Protein AF-A0A484SS13-F1 (afdb_monomer_lite)

InterPro domains:
  IPR005303 Molybdenum cofactor sulfurase, middle domain [PF03476] (7-95)

Structure (mmCIF, N/CA/C/O backbone):
data_AF-A0A484SS13-F1
#
_entry.id   AF-A0A484SS13-F1
#
loop_
_atom_site.group_PDB
_atom_site.id
_atom_site.type_symbol
_atom_site.label_atom_id
_atom_site.label_alt_id
_atom_site.label_comp_id
_atom_site.label_asym_id
_atom_site.label_entity_id
_atom_site.label_seq_id
_atom_site.pdbx_PDB_ins_code
_atom_site.Cartn_x
_atom_site.Cartn_y
_atom_site.Cartn_z
_atom_site.occupancy
_atom_site.B_iso_or_equiv
_atom_site.auth_seq_id
_atom_site.auth_comp_id
_atom_site.auth_asym_id
_atom_site.auth_atom_id
_atom_site.pdbx_PDB_model_num
ATOM 1 N N . MET A 1 1 ? 21.141 8.140 10.069 1.00 39.34 1 MET A N 1
ATOM 2 C CA . MET A 1 1 ? 20.966 6.868 9.334 1.00 39.34 1 MET A CA 1
ATOM 3 C C . MET A 1 1 ? 19.631 6.899 8.580 1.00 39.34 1 MET A C 1
ATOM 5 O O . MET A 1 1 ? 18.777 6.074 8.843 1.00 39.34 1 MET A O 1
ATOM 9 N N . ALA A 1 2 ? 19.435 7.890 7.698 1.00 37.50 2 ALA A N 1
ATOM 10 C CA . ALA A 1 2 ? 18.127 8.252 7.119 1.00 37.50 2 ALA A CA 1
ATOM 11 C C . ALA A 1 2 ? 18.167 8.410 5.581 1.00 37.50 2 ALA A C 1
ATOM 13 O O . ALA A 1 2 ? 17.337 9.094 5.000 1.00 37.50 2 ALA A O 1
ATOM 14 N N . ALA A 1 3 ? 19.176 7.835 4.918 1.00 38.16 3 ALA A N 1
ATOM 15 C CA . ALA A 1 3 ? 19.364 7.998 3.472 1.00 38.16 3 ALA A CA 1
ATOM 16 C C . ALA A 1 3 ? 18.643 6.921 2.641 1.00 38.16 3 ALA A C 1
ATOM 18 O O . ALA A 1 3 ? 18.327 7.166 1.483 1.00 38.16 3 ALA A O 1
ATOM 19 N N . ALA A 1 4 ? 18.357 5.749 3.224 1.00 45.88 4 ALA A N 1
ATOM 20 C CA . ALA A 1 4 ? 17.624 4.687 2.535 1.00 45.88 4 ALA A CA 1
ATOM 21 C C . ALA A 1 4 ? 16.114 4.976 2.468 1.00 45.88 4 ALA A C 1
ATOM 23 O O . ALA A 1 4 ? 15.497 4.682 1.452 1.00 45.88 4 ALA A O 1
ATOM 24 N N . ASP A 1 5 ? 15.539 5.619 3.494 1.00 50.69 5 ASP A N 1
ATOM 25 C CA . ASP A 1 5 ? 14.105 5.940 3.530 1.00 50.69 5 ASP A CA 1
ATOM 26 C C . ASP A 1 5 ? 13.661 6.868 2.393 1.00 50.69 5 ASP A C 1
ATOM 28 O O . ASP A 1 5 ? 12.599 6.665 1.819 1.00 50.69 5 ASP A O 1
ATOM 32 N N . ALA A 1 6 ? 14.496 7.835 2.002 1.00 53.78 6 ALA A N 1
ATOM 33 C CA . ALA A 1 6 ? 14.140 8.807 0.968 1.00 53.78 6 ALA A CA 1
ATOM 34 C C . ALA A 1 6 ? 14.078 8.209 -0.450 1.00 53.78 6 ALA A C 1
ATOM 36 O O . ALA A 1 6 ? 13.321 8.694 -1.285 1.00 53.78 6 ALA A O 1
ATOM 37 N N . ALA A 1 7 ? 14.859 7.163 -0.743 1.00 56.53 7 ALA A N 1
ATOM 38 C CA . ALA A 1 7 ? 14.886 6.557 -2.078 1.00 56.53 7 ALA A CA 1
ATOM 39 C C . ALA A 1 7 ? 13.623 5.734 -2.380 1.00 56.53 7 ALA A C 1
ATOM 41 O O . ALA A 1 7 ? 13.249 5.585 -3.545 1.00 56.53 7 ALA A O 1
ATOM 42 N N . TYR A 1 8 ? 12.980 5.215 -1.333 1.00 61.62 8 TYR A N 1
ATOM 43 C CA . TYR A 1 8 ? 11.754 4.424 -1.405 1.00 61.62 8 TYR A CA 1
ATOM 44 C C . TYR A 1 8 ? 10.518 5.195 -0.917 1.00 61.62 8 TYR A C 1
ATOM 46 O O . TYR A 1 8 ? 9.417 4.638 -0.887 1.00 61.62 8 TYR A O 1
ATOM 54 N N . ASP A 1 9 ? 10.688 6.470 -0.555 1.00 63.00 9 ASP A N 1
ATOM 55 C CA . ASP A 1 9 ? 9.591 7.333 -0.142 1.00 63.00 9 ASP A CA 1
ATOM 56 C C . ASP A 1 9 ? 8.578 7.445 -1.288 1.00 63.00 9 ASP A C 1
ATOM 58 O O . ASP A 1 9 ? 8.935 7.710 -2.437 1.00 63.00 9 ASP A O 1
ATOM 62 N N . ARG A 1 10 ? 7.306 7.184 -0.972 1.00 69.00 10 ARG A N 1
ATOM 63 C CA . ARG A 1 10 ? 6.176 7.219 -1.919 1.00 69.00 10 ARG A CA 1
ATOM 64 C C . ARG A 1 10 ? 6.279 6.262 -3.111 1.00 69.00 10 ARG A C 1
ATOM 66 O O . ARG A 1 10 ? 5.711 6.541 -4.160 1.00 69.00 10 ARG A O 1
ATOM 73 N N . ARG A 1 11 ? 6.955 5.117 -2.975 1.00 77.62 11 ARG A N 1
ATOM 74 C CA . ARG A 1 11 ? 6.924 4.079 -4.024 1.00 77.62 11 ARG A CA 1
ATOM 75 C C . ARG A 1 11 ? 5.720 3.152 -3.953 1.00 77.62 11 ARG A C 1
ATOM 77 O O . ARG A 1 11 ? 5.332 2.627 -4.984 1.00 77.62 11 ARG A O 1
ATOM 84 N N . TRP A 1 12 ? 5.120 2.948 -2.785 1.00 83.00 12 TRP A N 1
ATOM 85 C CA . TRP A 1 12 ? 3.947 2.081 -2.648 1.00 83.00 12 TRP A CA 1
ATOM 86 C C . TRP A 1 12 ? 2.671 2.879 -2.465 1.00 83.00 12 TRP A C 1
ATOM 88 O O . TRP A 1 12 ? 2.650 3.912 -1.793 1.00 83.00 12 TRP A O 1
ATOM 98 N N . LEU A 1 13 ? 1.595 2.348 -3.030 1.00 86.25 13 LEU A N 1
ATOM 99 C CA . LEU A 1 13 ? 0.249 2.873 -2.919 1.00 86.25 13 LEU A CA 1
ATOM 100 C C . LEU A 1 13 ? -0.702 1.745 -2.562 1.00 86.25 13 LEU A C 1
ATOM 102 O O . LEU A 1 13 ? -0.509 0.601 -2.960 1.00 86.25 13 LEU A O 1
ATOM 106 N N . VAL A 1 14 ? -1.776 2.081 -1.862 1.00 88.56 14 VAL A N 1
ATOM 107 C CA . VAL A 1 14 ? -2.884 1.150 -1.666 1.00 88.56 14 VAL A CA 1
ATOM 108 C C . VAL A 1 14 ? -3.982 1.535 -2.642 1.00 88.56 14 VAL A C 1
ATOM 110 O O . VAL A 1 14 ? -4.377 2.698 -2.689 1.00 88.56 14 VAL A O 1
ATOM 113 N N . VAL A 1 15 ? -4.466 0.573 -3.414 1.00 90.50 15 VAL A N 1
ATOM 114 C CA . VAL A 1 15 ? -5.607 0.741 -4.315 1.00 90.50 15 VAL A CA 1
ATOM 115 C C . VAL A 1 15 ? -6.765 -0.127 -3.858 1.00 90.50 15 VAL A C 1
ATOM 117 O O . VAL A 1 15 ? -6.567 -1.168 -3.234 1.00 90.50 15 VAL A O 1
ATOM 120 N N . ASP A 1 16 ? -7.986 0.291 -4.143 1.00 90.00 16 ASP A N 1
ATOM 121 C CA . ASP A 1 16 ? -9.164 -0.541 -3.937 1.00 90.00 16 ASP A CA 1
ATOM 122 C C . ASP A 1 16 ? -9.267 -1.654 -5.002 1.00 90.00 16 ASP A C 1
ATOM 124 O O . ASP A 1 16 ? -8.424 -1.798 -5.893 1.00 90.00 16 ASP A O 1
ATOM 128 N N . ALA A 1 17 ? -10.329 -2.458 -4.929 1.00 85.56 17 ALA A N 1
ATOM 129 C CA . ALA A 1 17 ? -10.605 -3.499 -5.920 1.00 85.56 17 ALA A CA 1
ATOM 130 C C . ALA A 1 17 ? -10.798 -2.977 -7.360 1.00 85.56 17 ALA A C 1
ATOM 132 O O . ALA A 1 17 ? -10.701 -3.765 -8.299 1.00 85.56 17 ALA A O 1
ATOM 133 N N . SER A 1 18 ? -11.074 -1.682 -7.543 1.00 85.75 18 SER A N 1
ATOM 134 C CA . SER A 1 18 ? -11.210 -1.040 -8.856 1.00 85.75 18 SER A CA 1
ATOM 135 C C . SER A 1 18 ? -9.881 -0.522 -9.419 1.00 85.75 18 SER A C 1
ATOM 137 O O . SER A 1 18 ? -9.845 -0.079 -10.565 1.00 85.75 18 SER A O 1
ATOM 139 N N . GLY A 1 19 ? -8.791 -0.592 -8.646 1.00 86.25 19 GLY A N 1
ATOM 140 C CA . GLY A 1 19 ? -7.500 -0.015 -9.021 1.00 86.25 19 GLY A CA 1
ATOM 141 C C . GLY A 1 19 ? -7.406 1.488 -8.746 1.00 86.25 19 GLY A C 1
ATOM 142 O O . GLY A 1 19 ? -6.497 2.143 -9.253 1.00 86.25 19 GLY A O 1
ATOM 143 N N . THR A 1 20 ? -8.318 2.043 -7.945 1.00 88.88 20 THR A N 1
ATOM 144 C CA . THR A 1 20 ? -8.301 3.458 -7.557 1.00 88.88 20 THR A CA 1
ATOM 145 C C . THR A 1 20 ? -7.547 3.634 -6.248 1.00 88.88 20 THR A C 1
ATOM 147 O O . THR A 1 20 ? -7.747 2.877 -5.299 1.00 88.88 20 THR A O 1
ATOM 150 N N . TRP A 1 21 ? -6.672 4.634 -6.182 1.00 88.69 21 TRP A N 1
ATOM 151 C CA . TRP A 1 21 ? -5.893 4.941 -4.989 1.00 88.69 21 TRP A CA 1
ATOM 152 C C . TRP A 1 21 ? -6.781 5.259 -3.780 1.00 88.69 21 TRP A C 1
ATOM 154 O O . TRP A 1 21 ? -7.656 6.125 -3.834 1.00 88.69 21 TRP A O 1
ATOM 164 N N . LEU A 1 22 ? -6.519 4.570 -2.668 1.00 86.50 22 LEU A N 1
ATOM 165 C CA . LEU A 1 22 ? -7.186 4.809 -1.397 1.00 86.50 22 LEU A CA 1
ATOM 166 C C . LEU A 1 22 ? -6.531 5.975 -0.659 1.00 86.50 22 LEU A C 1
ATOM 168 O O . LEU A 1 22 ? -5.352 5.942 -0.306 1.00 86.50 22 LEU A O 1
ATOM 172 N N . THR A 1 23 ? -7.341 6.987 -0.368 1.00 80.38 23 THR A N 1
ATOM 173 C CA . THR A 1 23 ? -6.945 8.140 0.439 1.00 80.38 23 THR A CA 1
ATOM 174 C C . THR A 1 23 ? -7.033 7.830 1.934 1.00 80.38 23 THR A C 1
ATOM 176 O O . THR A 1 23 ? -7.761 6.931 2.370 1.00 80.38 23 THR A O 1
ATOM 179 N N . ALA A 1 24 ? -6.335 8.619 2.756 1.00 75.00 24 ALA A N 1
ATOM 180 C CA . ALA A 1 24 ? -6.413 8.507 4.215 1.00 75.00 24 ALA A CA 1
ATOM 181 C C . ALA A 1 24 ? -7.847 8.714 4.747 1.00 75.00 24 ALA A C 1
ATOM 183 O O . ALA A 1 24 ? -8.216 8.149 5.773 1.00 75.00 24 ALA A O 1
ATOM 184 N N . GLN A 1 25 ? -8.669 9.488 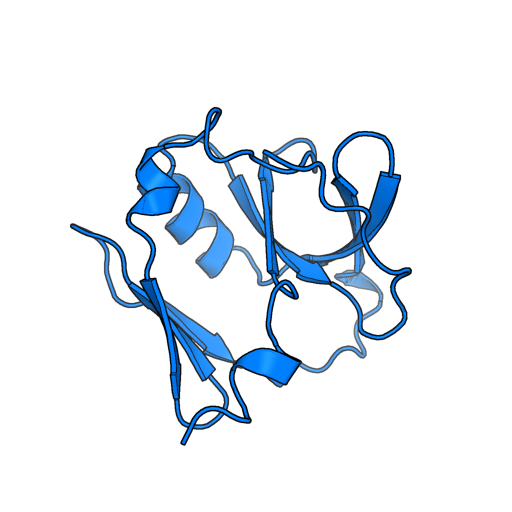4.036 1.00 79.69 25 GLN A N 1
ATOM 185 C CA . GLN A 1 25 ? -10.079 9.722 4.336 1.00 79.69 25 GLN A CA 1
ATOM 186 C C . GLN A 1 25 ? -10.937 8.480 4.058 1.00 79.69 25 GLN A C 1
ATOM 188 O O . GLN A 1 25 ? -11.848 8.184 4.827 1.00 79.69 25 GLN A O 1
ATOM 193 N N . ALA A 1 26 ? -10.644 7.750 2.976 1.00 78.94 26 ALA A N 1
ATOM 194 C CA . ALA A 1 26 ? -11.358 6.526 2.613 1.00 78.94 26 ALA A CA 1
ATOM 195 C C . ALA A 1 26 ? -11.004 5.347 3.534 1.00 78.94 26 ALA A C 1
ATOM 197 O O . ALA A 1 26 ? -11.838 4.477 3.776 1.00 78.94 26 ALA A O 1
ATOM 198 N N . ALA A 1 27 ? -9.776 5.315 4.056 1.00 79.94 27 ALA A N 1
ATOM 199 C CA . ALA A 1 27 ? -9.310 4.259 4.945 1.00 79.94 27 ALA A CA 1
ATOM 200 C C . ALA A 1 27 ? -8.459 4.830 6.096 1.00 79.94 27 ALA A C 1
ATOM 202 O O . ALA A 1 27 ? -7.240 4.639 6.124 1.00 79.94 27 ALA A O 1
ATOM 203 N N . PRO A 1 28 ? -9.078 5.486 7.097 1.00 82.00 28 PRO A N 1
ATOM 204 C CA . PRO A 1 28 ? -8.353 6.082 8.221 1.00 82.00 28 PRO A CA 1
ATOM 205 C C . PRO A 1 28 ? -7.591 5.042 9.047 1.00 82.00 28 PRO A C 1
ATOM 207 O O . PRO A 1 28 ? -6.572 5.367 9.650 1.00 82.00 28 PRO A O 1
ATOM 210 N N . ALA A 1 29 ? -8.015 3.775 9.028 1.00 83.25 29 ALA A N 1
ATOM 211 C CA . ALA A 1 29 ? -7.290 2.675 9.659 1.00 83.25 29 ALA A CA 1
ATOM 212 C C . ALA A 1 29 ? -5.876 2.467 9.078 1.00 83.25 29 ALA A C 1
ATOM 214 O O . ALA A 1 29 ? -4.974 2.048 9.804 1.00 83.25 29 ALA A O 1
ATOM 215 N N . LEU A 1 30 ? -5.645 2.832 7.808 1.00 81.25 30 LEU A N 1
ATOM 216 C CA . LEU A 1 30 ? -4.317 2.768 7.191 1.00 81.25 30 LEU A CA 1
ATOM 217 C C . LEU A 1 30 ? -3.327 3.754 7.816 1.00 81.25 30 LEU A C 1
ATOM 219 O O . LEU A 1 30 ? -2.127 3.512 7.755 1.00 81.25 30 LEU A O 1
ATOM 223 N N . SER A 1 31 ? -3.794 4.819 8.477 1.00 79.38 31 SER A N 1
ATOM 224 C CA . SER A 1 31 ? -2.906 5.749 9.194 1.00 79.38 31 SER A CA 1
ATOM 225 C C . SER A 1 31 ? -2.142 5.087 10.348 1.00 79.38 31 SER A C 1
ATOM 227 O O . SER A 1 31 ? -1.091 5.578 10.752 1.00 79.38 31 SER A O 1
ATOM 229 N N . GLY A 1 32 ? -2.633 3.950 10.858 1.00 83.38 32 GLY A N 1
ATOM 230 C CA . GLY A 1 32 ? -1.933 3.141 11.855 1.00 83.38 32 GLY A CA 1
ATOM 231 C C . GLY A 1 32 ? -0.834 2.247 11.272 1.00 83.38 32 GLY A C 1
ATOM 232 O O . GLY A 1 32 ? -0.084 1.633 12.033 1.00 83.38 32 GLY A O 1
ATOM 233 N N . VAL A 1 33 ? -0.727 2.145 9.944 1.00 85.62 33 VAL A N 1
ATOM 234 C CA . VAL A 1 33 ? 0.298 1.334 9.284 1.00 85.62 33 VAL A CA 1
ATOM 235 C C . VAL A 1 33 ? 1.642 2.041 9.395 1.00 85.62 33 VAL A C 1
ATOM 237 O O . VAL A 1 33 ? 1.841 3.136 8.883 1.00 85.62 33 VAL A O 1
ATOM 240 N N . THR A 1 34 ? 2.589 1.386 10.055 1.00 85.06 34 THR A N 1
ATOM 241 C CA . THR A 1 34 ? 3.969 1.844 10.181 1.00 85.06 34 THR A CA 1
ATOM 242 C C . THR A 1 34 ? 4.856 1.027 9.239 1.00 85.06 34 THR A C 1
ATOM 244 O O . THR A 1 34 ? 5.134 -0.142 9.537 1.00 85.06 34 THR A O 1
ATOM 247 N N . PRO A 1 35 ? 5.297 1.601 8.107 1.00 85.38 35 PRO A N 1
ATOM 248 C CA . PRO A 1 35 ? 6.327 1.001 7.271 1.00 85.38 35 PRO A CA 1
ATOM 249 C C . PRO A 1 35 ? 7.707 1.134 7.926 1.00 85.38 35 PRO A C 1
ATOM 251 O O . PRO A 1 35 ? 7.997 2.072 8.667 1.00 85.38 35 PRO A O 1
ATOM 254 N N . SER A 1 36 ? 8.578 0.163 7.687 1.00 85.44 36 SER A N 1
ATOM 255 C CA . SER A 1 36 ? 9.965 0.164 8.152 1.00 85.44 36 SER A CA 1
ATOM 256 C C . SER A 1 36 ? 10.821 -0.678 7.221 1.00 85.44 36 SER A C 1
ATOM 258 O O . SER A 1 36 ? 10.519 -1.842 6.996 1.00 85.44 36 SER A O 1
ATOM 260 N N . MET A 1 37 ? 11.930 -0.145 6.724 1.00 82.44 37 MET A N 1
ATOM 261 C CA . MET A 1 37 ? 12.843 -0.923 5.885 1.00 82.44 37 MET A CA 1
ATOM 262 C C . MET A 1 37 ? 13.892 -1.652 6.726 1.00 82.44 37 MET A C 1
ATOM 264 O O . MET A 1 37 ? 14.582 -1.050 7.551 1.00 82.44 37 MET A O 1
ATOM 268 N N . LYS A 1 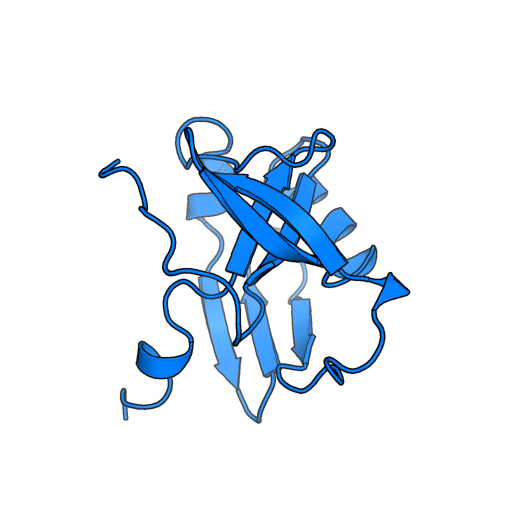38 ? 14.027 -2.967 6.526 1.00 81.31 38 LYS A N 1
ATOM 269 C CA . LYS A 1 38 ? 15.053 -3.793 7.178 1.00 81.31 38 LYS A CA 1
ATOM 270 C C .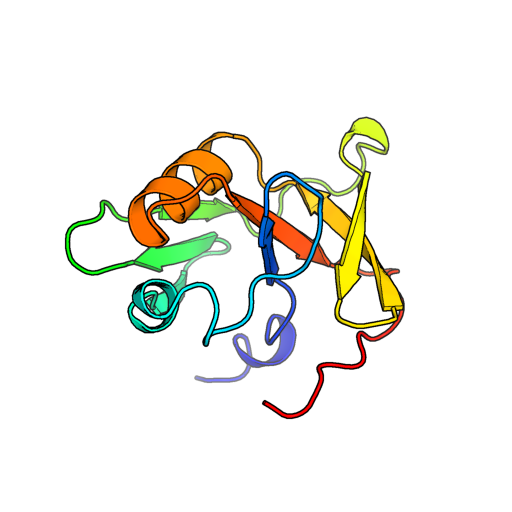 LYS A 1 38 ? 15.600 -4.839 6.221 1.00 81.31 38 LYS A C 1
ATOM 272 O O . LYS A 1 38 ? 14.839 -5.641 5.703 1.00 81.31 38 LYS A O 1
ATOM 277 N N . LEU A 1 39 ? 16.926 -4.886 6.069 1.00 79.50 39 LEU A N 1
ATOM 278 C CA . LEU A 1 39 ? 17.638 -5.967 5.365 1.00 79.50 39 LEU A CA 1
ATOM 279 C C . LEU A 1 39 ? 17.125 -6.237 3.931 1.00 79.50 39 LEU A C 1
ATOM 281 O O . LEU A 1 39 ? 17.114 -7.384 3.503 1.00 79.50 39 LEU A O 1
ATOM 285 N N . GLY A 1 40 ? 16.674 -5.208 3.204 1.00 78.50 40 GLY A N 1
ATOM 286 C CA . GLY A 1 40 ? 16.103 -5.385 1.859 1.00 78.50 40 GLY A CA 1
ATOM 287 C C . GLY A 1 40 ? 14.616 -5.765 1.837 1.00 78.50 40 GLY A C 1
ATOM 288 O O . GLY A 1 40 ? 14.097 -6.118 0.785 1.00 78.50 40 GLY A O 1
ATOM 289 N N . TYR A 1 41 ? 13.925 -5.676 2.974 1.00 84.12 41 TYR A N 1
ATOM 290 C CA . TYR A 1 41 ? 12.487 -5.904 3.092 1.00 84.12 41 TYR A CA 1
ATOM 291 C C . TYR A 1 41 ? 11.776 -4.646 3.590 1.00 84.12 41 TYR A C 1
ATOM 293 O O . TYR A 1 41 ? 12.247 -3.973 4.515 1.00 84.12 41 TYR A O 1
ATOM 301 N N . LEU A 1 42 ? 10.612 -4.363 3.015 1.00 85.56 42 LEU A N 1
ATOM 302 C CA . LEU A 1 42 ? 9.616 -3.454 3.553 1.00 85.56 42 LEU A CA 1
ATOM 303 C C . LEU A 1 42 ? 8.798 -4.199 4.612 1.00 85.56 42 LEU A C 1
ATOM 305 O O . LEU A 1 42 ? 7.972 -5.060 4.321 1.00 85.56 42 LEU A O 1
ATOM 309 N N . VAL A 1 43 ? 9.051 -3.858 5.866 1.00 88.75 43 VAL A N 1
ATOM 310 C CA . VAL A 1 43 ? 8.351 -4.393 7.027 1.00 88.75 43 VAL A CA 1
ATOM 311 C C . VAL A 1 43 ? 7.185 -3.477 7.365 1.00 88.75 43 VAL A C 1
ATOM 313 O O . VAL A 1 43 ? 7.388 -2.344 7.795 1.00 88.75 43 VAL A O 1
ATOM 316 N N . LEU A 1 44 ? 5.966 -3.977 7.229 1.00 88.31 44 LEU A N 1
ATOM 317 C CA . LEU A 1 44 ? 4.737 -3.270 7.569 1.00 88.31 44 LEU A CA 1
ATOM 318 C C . LEU A 1 44 ? 4.170 -3.805 8.882 1.00 88.31 44 LEU A C 1
ATOM 320 O O . LEU A 1 44 ? 4.131 -5.013 9.142 1.00 88.31 44 LEU A O 1
ATOM 324 N N . ARG A 1 45 ? 3.737 -2.885 9.741 1.00 89.62 45 ARG A N 1
ATOM 325 C CA . ARG A 1 45 ? 3.088 -3.197 11.018 1.00 89.62 45 ARG A CA 1
ATOM 326 C C . ARG A 1 45 ? 1.845 -2.346 11.173 1.00 89.62 45 ARG A C 1
ATOM 328 O O . ARG A 1 45 ? 1.884 -1.165 10.863 1.00 89.62 45 ARG A O 1
ATOM 335 N N . ALA A 1 46 ? 0.778 -2.929 11.700 1.00 87.88 46 ALA A N 1
ATOM 336 C CA . ALA A 1 46 ? -0.426 -2.201 12.071 1.00 87.88 46 ALA A CA 1
ATOM 337 C C . ALA A 1 46 ? -0.949 -2.707 13.425 1.00 87.88 46 ALA A C 1
ATOM 339 O O . ALA A 1 46 ? -0.691 -3.863 13.787 1.00 87.88 46 ALA A O 1
ATOM 340 N N . PRO A 1 47 ? -1.670 -1.871 14.190 1.00 83.25 47 PRO A N 1
ATOM 341 C CA . PRO A 1 47 ? -2.304 -2.288 15.434 1.00 83.25 47 PRO A CA 1
ATOM 342 C C . PRO A 1 47 ? -3.251 -3.470 15.195 1.00 83.25 47 PRO A C 1
ATOM 344 O O . PRO A 1 47 ? -4.138 -3.397 14.353 1.00 83.25 47 PRO A O 1
ATOM 347 N N . GLY A 1 48 ? -3.062 -4.568 15.930 1.00 83.12 48 GLY A N 1
ATOM 348 C CA . GLY A 1 48 ? -3.904 -5.764 15.804 1.00 83.12 48 GLY A CA 1
ATOM 349 C C . GLY A 1 48 ? -3.599 -6.661 14.598 1.00 83.12 48 GLY A C 1
ATOM 350 O O . GLY A 1 48 ? -4.278 -7.670 14.429 1.00 83.12 48 GLY A O 1
ATOM 351 N N . MET A 1 49 ? -2.573 -6.350 13.798 1.00 87.44 49 MET A N 1
ATOM 352 C CA . MET A 1 49 ? -2.158 -7.168 12.655 1.00 87.44 49 MET A CA 1
ATOM 353 C C . MET A 1 49 ? -0.783 -7.800 12.852 1.00 87.44 49 MET A C 1
ATOM 355 O O . MET A 1 49 ? 0.086 -7.279 13.556 1.00 87.44 49 MET A O 1
ATOM 359 N N . LEU A 1 50 ? -0.576 -8.933 12.179 1.00 87.00 50 LEU A N 1
ATOM 360 C CA . LEU A 1 50 ? 0.735 -9.567 12.087 1.00 87.00 50 LEU A CA 1
ATOM 361 C C . LEU A 1 50 ? 1.698 -8.690 11.283 1.00 87.00 50 LEU A C 1
ATOM 363 O O . LEU A 1 50 ? 1.295 -7.919 10.417 1.00 87.00 50 LEU A O 1
ATOM 367 N N . ARG A 1 51 ? 2.991 -8.822 11.575 1.00 88.88 51 ARG A N 1
ATOM 368 C CA . ARG A 1 51 ? 4.055 -8.197 10.787 1.00 88.88 51 ARG A CA 1
ATOM 369 C C . ARG A 1 51 ? 4.009 -8.748 9.359 1.00 88.88 51 ARG A C 1
ATOM 371 O O . ARG A 1 51 ? 4.058 -9.964 9.194 1.00 88.88 51 ARG A O 1
ATOM 378 N N . LEU A 1 52 ? 3.963 -7.863 8.368 1.00 88.38 52 LEU A N 1
ATOM 379 C CA . LEU A 1 52 ? 4.089 -8.215 6.957 1.00 88.38 52 LEU A CA 1
ATOM 380 C C . LEU A 1 52 ? 5.487 -7.825 6.474 1.00 88.38 52 LEU A C 1
ATOM 382 O O . LEU A 1 52 ? 5.931 -6.706 6.712 1.00 88.38 52 LEU A O 1
ATOM 386 N N . ASP A 1 53 ? 6.180 -8.753 5.827 1.00 87.75 53 ASP A N 1
ATOM 387 C CA . ASP A 1 53 ? 7.517 -8.548 5.278 1.00 87.75 53 ASP A CA 1
ATOM 388 C C . ASP A 1 53 ? 7.442 -8.687 3.757 1.00 87.75 53 ASP A C 1
ATOM 390 O O . ASP A 1 53 ? 7.162 -9.770 3.250 1.00 87.75 53 ASP A O 1
ATOM 394 N N . ILE A 1 54 ? 7.675 -7.589 3.041 1.00 83.00 54 ILE A N 1
ATOM 395 C CA . ILE A 1 54 ? 7.641 -7.540 1.578 1.00 83.00 54 ILE A CA 1
ATOM 396 C C . ILE A 1 54 ? 9.078 -7.386 1.069 1.00 83.00 54 ILE A C 1
ATOM 398 O O . ILE A 1 54 ? 9.745 -6.425 1.453 1.00 83.00 54 ILE A O 1
ATOM 402 N N . PRO A 1 55 ? 9.604 -8.311 0.254 1.00 79.50 55 PRO A N 1
ATOM 403 C CA . PRO A 1 55 ? 10.924 -8.146 -0.343 1.00 79.50 55 PRO A CA 1
ATOM 404 C C . PRO A 1 55 ? 10.936 -6.932 -1.281 1.00 79.50 55 PRO A C 1
ATOM 406 O O . PRO A 1 55 ? 10.067 -6.794 -2.130 1.00 79.50 55 PRO A O 1
ATOM 409 N N . LEU A 1 56 ? 11.928 -6.046 -1.150 1.00 70.94 56 LEU A N 1
ATOM 410 C CA . LEU A 1 56 ? 12.066 -4.881 -2.042 1.00 70.94 56 LEU A CA 1
ATOM 411 C C . LEU A 1 56 ? 12.472 -5.282 -3.470 1.00 70.94 56 LEU A C 1
ATOM 413 O O . LEU A 1 56 ? 12.185 -4.555 -4.422 1.00 70.94 56 LEU A O 1
ATOM 417 N N . ASP A 1 57 ? 13.139 -6.432 -3.566 1.00 61.41 57 ASP A N 1
ATOM 418 C CA . ASP A 1 57 ? 13.835 -6.985 -4.730 1.00 61.41 57 ASP A CA 1
ATOM 419 C C . ASP A 1 57 ? 12.992 -8.065 -5.438 1.00 61.41 57 ASP A C 1
ATOM 421 O O . ASP A 1 57 ? 13.506 -9.072 -5.928 1.00 61.41 57 ASP A O 1
ATOM 425 N N . VAL A 1 58 ? 11.660 -7.916 -5.425 1.00 56.09 58 VAL A N 1
ATOM 426 C CA . VAL A 1 58 ? 10.806 -8.742 -6.285 1.00 56.09 58 VAL A CA 1
ATOM 427 C C . VAL A 1 58 ? 11.088 -8.318 -7.720 1.00 56.09 58 VAL A C 1
ATOM 429 O O . VAL A 1 58 ? 10.775 -7.201 -8.120 1.00 56.09 58 VAL A O 1
ATOM 432 N N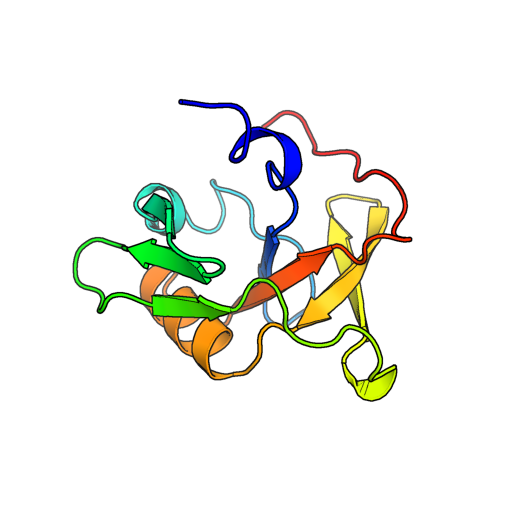 . ILE A 1 59 ? 11.748 -9.228 -8.432 1.00 50.25 59 ILE A N 1
ATOM 433 C CA . ILE A 1 59 ? 12.209 -9.136 -9.815 1.00 50.25 59 ILE A CA 1
ATOM 434 C C . ILE A 1 59 ? 11.100 -8.546 -10.697 1.00 50.25 59 ILE A C 1
ATOM 436 O O . ILE A 1 59 ? 10.061 -9.163 -10.916 1.00 50.25 59 ILE A O 1
ATOM 440 N N . GLU A 1 60 ? 11.359 -7.336 -11.191 1.00 52.31 60 GLU A N 1
ATOM 441 C CA . GLU A 1 60 ? 10.475 -6.472 -11.988 1.00 52.31 60 GLU A CA 1
ATOM 442 C C . GLU A 1 60 ? 10.368 -6.922 -13.465 1.00 52.31 60 GLU A C 1
ATOM 444 O O . GLU A 1 60 ? 10.054 -6.121 -14.339 1.00 52.31 60 GLU A O 1
ATOM 449 N N . ASP A 1 61 ? 10.643 -8.200 -13.753 1.00 46.34 61 ASP A N 1
ATOM 450 C CA . ASP A 1 61 ? 10.795 -8.734 -15.119 1.00 46.34 61 ASP A CA 1
ATOM 451 C C . ASP A 1 61 ? 9.553 -9.493 -15.625 1.00 46.34 61 ASP A C 1
ATOM 453 O O . ASP A 1 61 ? 9.516 -9.942 -16.769 1.00 46.34 61 ASP A O 1
ATOM 457 N N . ASP A 1 62 ? 8.512 -9.639 -14.797 1.00 53.50 62 ASP A N 1
ATOM 458 C CA . ASP A 1 62 ? 7.256 -10.253 -15.232 1.00 53.50 62 ASP A CA 1
ATOM 459 C C . ASP A 1 62 ? 6.243 -9.167 -15.625 1.00 53.50 62 ASP A C 1
ATOM 461 O O . ASP A 1 62 ? 5.506 -8.623 -14.799 1.00 53.50 62 ASP A O 1
ATOM 465 N N . ASP A 1 63 ? 6.183 -8.853 -16.921 1.00 55.56 63 ASP A N 1
ATOM 466 C CA . ASP A 1 63 ? 5.170 -7.955 -17.498 1.00 55.56 63 ASP A CA 1
ATOM 467 C C . ASP A 1 63 ? 3.726 -8.407 -17.162 1.00 55.56 63 ASP A C 1
ATOM 469 O O . ASP A 1 63 ? 2.797 -7.603 -17.227 1.00 55.56 63 ASP A O 1
ATOM 473 N N . SER A 1 64 ? 3.515 -9.661 -16.726 1.00 58.97 64 SER A N 1
ATOM 474 C CA . SER A 1 64 ? 2.199 -10.173 -16.308 1.00 58.97 64 SER A CA 1
ATOM 475 C C . SER A 1 64 ? 1.648 -9.534 -15.031 1.00 58.97 64 SER A C 1
ATOM 477 O O . SER A 1 64 ? 0.440 -9.615 -14.793 1.00 58.97 64 SER A O 1
ATOM 479 N N . VAL A 1 65 ? 2.494 -8.934 -14.183 1.00 65.50 65 VAL A N 1
ATOM 480 C CA . VAL A 1 65 ? 2.060 -8.313 -12.914 1.00 65.50 65 VAL A CA 1
ATOM 481 C C . VAL A 1 65 ? 1.969 -6.789 -12.978 1.00 65.50 65 VAL A C 1
ATOM 483 O O . VAL A 1 65 ? 1.571 -6.161 -11.990 1.00 65.50 65 VAL A O 1
ATOM 486 N N . ARG A 1 66 ? 2.267 -6.188 -14.141 1.00 75.62 66 ARG A N 1
ATOM 487 C CA . ARG A 1 66 ? 2.014 -4.766 -14.388 1.00 75.62 66 ARG A CA 1
ATOM 488 C C . ARG A 1 66 ? 0.516 -4.490 -14.412 1.00 75.62 66 ARG A C 1
ATOM 490 O O . ARG A 1 66 ? -0.269 -5.167 -15.076 1.00 75.62 66 ARG A O 1
ATOM 497 N N . ARG A 1 67 ? 0.119 -3.454 -13.689 1.00 81.69 67 ARG A N 1
ATOM 498 C CA . ARG A 1 67 ? -1.235 -2.917 -13.658 1.00 81.69 67 ARG A CA 1
ATOM 499 C C . ARG A 1 67 ? -1.199 -1.404 -13.737 1.00 81.69 67 ARG A C 1
ATOM 501 O O . ARG A 1 67 ? -0.200 -0.772 -13.424 1.00 81.69 67 ARG A O 1
ATOM 508 N N . VAL A 1 68 ? -2.338 -0.838 -14.101 1.00 86.62 68 VAL A N 1
ATOM 509 C CA . VAL A 1 68 ? -2.559 0.602 -14.057 1.00 86.62 68 VAL A CA 1
ATOM 510 C C . VAL A 1 68 ? -3.347 0.917 -12.794 1.00 86.62 68 VAL A C 1
ATOM 512 O O . VAL A 1 68 ? -4.422 0.354 -12.576 1.00 86.62 68 VAL A O 1
ATOM 515 N N . ALA A 1 69 ? -2.804 1.797 -11.960 1.00 87.75 69 ALA A N 1
ATOM 516 C CA . ALA A 1 69 ? -3.521 2.387 -10.841 1.00 87.75 69 ALA A CA 1
ATOM 517 C C . ALA A 1 69 ? -3.955 3.807 -11.196 1.00 87.75 69 ALA A C 1
ATOM 519 O O . ALA A 1 69 ? -3.197 4.567 -11.795 1.00 87.75 69 ALA A O 1
ATOM 520 N N . ARG A 1 70 ? -5.162 4.184 -10.778 1.00 87.94 70 ARG A N 1
ATOM 521 C CA . ARG A 1 70 ? -5.661 5.556 -10.882 1.00 87.94 70 ARG A CA 1
ATOM 522 C C . ARG A 1 70 ? -5.333 6.303 -9.596 1.00 87.94 70 ARG A C 1
ATOM 524 O O . ARG A 1 70 ? -5.913 6.017 -8.547 1.00 87.94 70 ARG A O 1
ATOM 531 N N . VAL A 1 71 ? -4.445 7.285 -9.674 1.00 85.94 71 VAL A N 1
ATOM 532 C CA . VAL A 1 71 ? -4.160 8.223 -8.583 1.00 85.94 71 VAL A CA 1
ATOM 533 C C . VAL A 1 71 ? -4.764 9.573 -8.947 1.00 85.94 71 VAL A C 1
ATOM 535 O O . VAL A 1 71 ? -4.252 10.270 -9.818 1.00 85.94 71 VAL A O 1
ATOM 538 N N . ALA A 1 72 ? -5.863 9.943 -8.284 1.00 80.19 72 ALA A N 1
ATOM 539 C CA . ALA A 1 72 ? -6.669 11.112 -8.649 1.00 80.19 72 ALA A CA 1
ATOM 540 C C . ALA A 1 72 ? -7.097 11.069 -10.134 1.00 80.19 72 ALA A C 1
ATOM 542 O O . ALA A 1 72 ? -7.886 10.204 -10.505 1.00 80.19 72 ALA A O 1
ATOM 543 N N . ASP A 1 73 ? -6.557 11.955 -10.971 1.00 80.75 73 ASP A N 1
ATOM 544 C CA . ASP A 1 73 ? -6.814 12.037 -12.419 1.00 80.75 73 ASP A CA 1
ATOM 545 C C . ASP A 1 73 ? -5.649 11.488 -1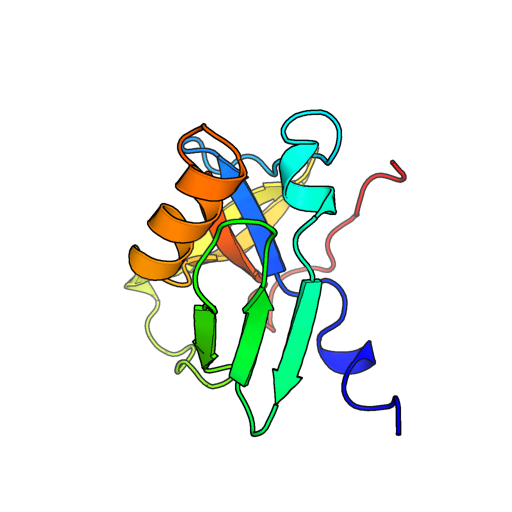3.269 1.00 80.75 73 ASP A C 1
ATOM 547 O O . ASP A 1 73 ? -5.603 11.691 -14.481 1.00 80.75 73 ASP A O 1
ATOM 551 N N . GLN A 1 74 ? -4.686 10.799 -12.648 1.00 84.81 74 GLN A N 1
ATOM 552 C CA . GLN A 1 74 ? -3.508 10.258 -13.321 1.00 84.81 74 GLN A CA 1
ATOM 553 C C . GLN A 1 74 ? -3.500 8.728 -13.280 1.00 84.81 74 GLN A C 1
ATOM 555 O O . GLN A 1 74 ? -3.577 8.119 -12.213 1.00 84.81 74 GLN A O 1
ATOM 560 N N . ASP A 1 75 ? -3.355 8.116 -14.451 1.00 88.50 75 ASP A N 1
ATOM 561 C CA . ASP A 1 75 ? -3.080 6.689 -14.590 1.00 88.50 75 ASP A CA 1
ATOM 562 C C . ASP A 1 75 ? -1.569 6.456 -14.450 1.00 88.50 75 ASP A C 1
ATOM 564 O O . ASP A 1 75 ? -0.764 7.127 -15.102 1.00 88.50 75 ASP A O 1
ATOM 568 N N . VAL A 1 76 ? -1.176 5.548 -13.555 1.00 87.31 76 VAL A N 1
ATOM 569 C CA . VAL A 1 76 ? 0.228 5.262 -13.234 1.00 87.31 76 VAL A CA 1
ATOM 570 C C . VAL A 1 76 ? 0.497 3.766 -13.287 1.00 87.31 76 VAL A C 1
ATOM 572 O O . VAL A 1 76 ? -0.309 2.961 -12.814 1.00 87.31 76 VAL A O 1
ATOM 575 N N . ASP A 1 77 ? 1.646 3.399 -13.849 1.00 87.56 77 ASP A N 1
ATOM 576 C CA . ASP A 1 77 ? 2.071 2.007 -13.927 1.00 87.56 77 ASP A CA 1
ATOM 577 C C . ASP A 1 77 ? 2.572 1.519 -12.570 1.00 87.56 77 ASP A C 1
ATOM 579 O O . ASP A 1 77 ? 3.476 2.090 -11.946 1.00 87.56 77 ASP A O 1
ATOM 583 N N . VAL A 1 78 ? 1.966 0.434 -12.111 1.00 86.81 78 VAL A N 1
ATOM 584 C CA . VAL A 1 78 ? 2.243 -0.185 -10.825 1.00 86.81 78 VAL A CA 1
ATOM 585 C C . VAL A 1 78 ? 2.372 -1.694 -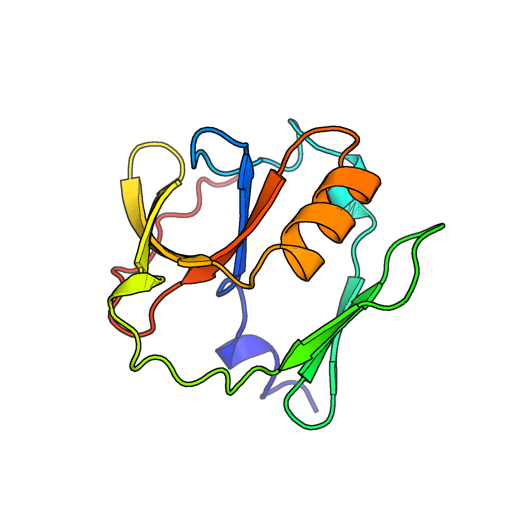10.958 1.00 86.81 78 VAL A C 1
ATOM 587 O O . VAL A 1 78 ? 1.902 -2.309 -11.910 1.00 86.81 78 VAL A O 1
ATOM 590 N N . VAL A 1 79 ? 2.981 -2.308 -9.960 1.00 84.88 79 VAL A N 1
ATOM 591 C CA . VAL A 1 79 ? 3.139 -3.749 -9.821 1.00 84.88 79 VAL A CA 1
ATOM 592 C C . VAL A 1 79 ? 2.367 -4.192 -8.585 1.00 84.88 79 VAL A C 1
ATOM 594 O O . VAL A 1 79 ? 2.480 -3.569 -7.530 1.00 84.88 79 VAL A O 1
ATOM 597 N N . ASP A 1 80 ? 1.547 -5.234 -8.713 1.00 84.12 80 ASP A N 1
ATOM 598 C CA . ASP A 1 80 ? 0.842 -5.827 -7.568 1.00 84.12 80 ASP A CA 1
ATOM 599 C C . ASP A 1 80 ? 1.842 -6.608 -6.697 1.00 84.12 80 ASP A C 1
ATOM 601 O O . ASP A 1 80 ? 2.519 -7.509 -7.186 1.00 84.12 80 ASP A O 1
ATOM 605 N N . GLU A 1 81 ? 1.921 -6.279 -5.404 1.00 82.56 81 GLU A N 1
ATOM 606 C CA . GLU A 1 81 ? 2.786 -6.970 -4.427 1.00 82.56 81 GLU A CA 1
ATOM 607 C C . GLU A 1 81 ? 2.249 -8.369 -4.051 1.00 82.56 81 GLU A C 1
ATOM 609 O O . GLU A 1 81 ? 2.864 -9.120 -3.290 1.00 82.56 81 GLU A O 1
ATOM 614 N N . GLY A 1 82 ? 1.080 -8.732 -4.583 1.00 82.50 82 GLY A N 1
ATOM 615 C CA . GLY A 1 82 ? 0.491 -10.056 -4.496 1.00 82.50 82 GLY A CA 1
ATOM 616 C C . GLY A 1 82 ? -0.633 -10.165 -3.471 1.00 82.50 82 GLY A C 1
ATOM 617 O O . GLY A 1 82 ? -0.907 -9.277 -2.656 1.00 82.50 82 GLY A O 1
ATOM 618 N N . ASP A 1 83 ? -1.298 -11.321 -3.488 1.00 84.69 83 ASP A N 1
ATOM 619 C CA . ASP A 1 83 ? -2.510 -11.543 -2.696 1.00 84.69 83 ASP A CA 1
ATOM 620 C C . ASP A 1 83 ? -2.263 -11.523 -1.179 1.00 84.69 83 ASP A C 1
ATOM 622 O O . ASP A 1 83 ? -3.171 -11.202 -0.411 1.00 84.69 83 ASP A O 1
ATOM 626 N N . LEU A 1 84 ? -1.034 -11.805 -0.728 1.00 85.75 84 LEU A N 1
ATOM 627 C CA . LEU A 1 84 ? -0.674 -11.721 0.689 1.00 85.75 84 LEU A CA 1
ATOM 628 C C . LEU A 1 84 ? -0.744 -10.276 1.198 1.00 85.75 84 LEU A C 1
ATOM 630 O O . LEU A 1 84 ? -1.349 -10.014 2.241 1.00 85.75 84 LEU A O 1
ATOM 634 N N . ALA A 1 85 ? -0.149 -9.339 0.455 1.00 87.50 85 ALA A N 1
ATOM 635 C CA . ALA A 1 85 ? -0.205 -7.926 0.795 1.00 87.50 85 ALA A CA 1
ATOM 636 C C . ALA A 1 85 ? -1.643 -7.407 0.682 1.00 87.50 85 ALA A C 1
ATOM 638 O O . ALA A 1 85 ? -2.118 -6.719 1.586 1.00 87.50 85 ALA A O 1
ATOM 639 N N . ALA A 1 86 ? -2.370 -7.813 -0.362 1.00 88.56 86 ALA A N 1
ATOM 640 C CA . ALA A 1 86 ? -3.780 -7.477 -0.527 1.00 88.56 86 ALA A CA 1
ATOM 641 C C . ALA A 1 86 ? -4.640 -7.902 0.671 1.00 88.56 86 ALA A C 1
ATOM 643 O O . ALA A 1 86 ? -5.368 -7.085 1.230 1.00 88.56 86 ALA A O 1
ATOM 644 N N . ALA A 1 87 ? -4.533 -9.154 1.121 1.00 90.12 87 ALA A N 1
ATOM 645 C CA . ALA A 1 87 ? -5.295 -9.644 2.267 1.00 90.12 87 ALA A CA 1
ATOM 646 C C . ALA A 1 87 ? -4.950 -8.883 3.558 1.00 90.12 87 ALA A C 1
ATOM 648 O O . ALA A 1 87 ? -5.837 -8.555 4.348 1.00 90.12 87 ALA A O 1
ATOM 649 N N . TRP A 1 88 ? -3.669 -8.563 3.762 1.00 91.81 88 TRP A N 1
ATOM 650 C CA . TRP A 1 88 ? -3.217 -7.810 4.928 1.00 91.81 88 TRP A CA 1
ATOM 651 C C . TRP A 1 88 ? -3.786 -6.390 4.950 1.00 91.81 88 TRP A C 1
ATOM 653 O O . TRP A 1 88 ? -4.398 -5.986 5.939 1.00 91.81 88 TRP A O 1
ATOM 663 N N . PHE A 1 89 ? -3.643 -5.652 3.846 1.00 89.88 89 PHE A N 1
ATOM 664 C CA . PHE A 1 89 ? -4.192 -4.303 3.731 1.00 89.88 89 PHE A CA 1
ATOM 665 C C . PHE A 1 89 ? -5.715 -4.314 3.790 1.00 89.88 89 PHE A C 1
ATOM 667 O O . PHE A 1 89 ? -6.288 -3.447 4.445 1.00 89.88 89 PHE A O 1
ATOM 674 N N . SER A 1 90 ? -6.364 -5.323 3.202 1.00 90.69 90 SER A N 1
ATOM 675 C CA . SER A 1 90 ? -7.820 -5.464 3.253 1.00 90.69 90 SER A CA 1
ATOM 676 C C . SER A 1 90 ? -8.325 -5.638 4.683 1.00 90.69 90 SER A C 1
ATOM 678 O O . SER A 1 90 ? -9.324 -5.033 5.066 1.00 90.69 90 SER A O 1
ATOM 680 N N . ASN A 1 91 ? -7.603 -6.407 5.505 1.00 90.31 91 ASN A N 1
ATOM 681 C CA . ASN A 1 91 ? -7.922 -6.566 6.923 1.00 90.31 91 ASN A CA 1
ATOM 682 C C . ASN A 1 91 ? -7.720 -5.271 7.718 1.00 90.31 91 ASN A C 1
ATOM 684 O O . ASN A 1 91 ? -8.530 -4.970 8.591 1.00 90.31 91 ASN A O 1
ATOM 688 N N . VAL A 1 92 ? -6.666 -4.499 7.427 1.00 88.94 92 VAL A N 1
ATOM 689 C CA . VAL A 1 92 ? -6.438 -3.200 8.086 1.00 88.94 92 VAL A CA 1
ATOM 690 C C . VAL A 1 92 ? -7.501 -2.186 7.675 1.00 88.94 92 VAL A C 1
ATOM 692 O O . VAL A 1 92 ? -8.075 -1.516 8.527 1.00 88.94 92 VAL A O 1
ATOM 695 N N . ALA A 1 93 ? -7.759 -2.058 6.374 1.00 87.25 93 ALA A N 1
ATOM 696 C CA . ALA A 1 93 ? -8.690 -1.082 5.824 1.00 87.25 93 ALA A CA 1
ATOM 697 C C . ALA A 1 93 ? -10.162 -1.457 6.068 1.00 87.25 93 ALA A C 1
ATOM 699 O O . ALA A 1 93 ? -11.025 -0.586 5.983 1.00 87.25 93 ALA A O 1
ATOM 700 N N . GLY A 1 94 ? -10.455 -2.731 6.350 1.00 86.81 94 GLY A N 1
ATOM 701 C CA . GLY A 1 94 ? -11.817 -3.253 6.493 1.00 86.81 94 GLY A CA 1
ATOM 702 C C . GLY A 1 94 ? -12.581 -3.365 5.169 1.00 86.81 94 GLY A C 1
ATOM 703 O O . GLY A 1 94 ? -13.795 -3.551 5.176 1.00 86.81 94 GLY A O 1
ATOM 704 N N . GLN A 1 95 ? -11.890 -3.237 4.036 1.00 88.62 95 GLN A N 1
ATOM 705 C CA . GLN A 1 95 ? -12.459 -3.290 2.690 1.00 88.62 95 GLN A CA 1
ATOM 706 C C . GLN A 1 95 ? -11.463 -3.921 1.712 1.00 88.62 95 GLN A C 1
ATOM 708 O O . GLN A 1 95 ? -10.265 -3.882 1.984 1.00 88.62 95 GLN A O 1
ATOM 713 N N . PRO A 1 96 ? -11.914 -4.478 0.575 1.00 89.12 96 PRO A N 1
ATOM 714 C CA . PRO A 1 96 ? -11.021 -5.116 -0.383 1.00 89.12 96 PRO A CA 1
ATOM 715 C C . PRO A 1 96 ? -10.063 -4.089 -0.998 1.00 89.12 96 PRO A C 1
ATOM 717 O O . PRO A 1 96 ? -10.484 -3.191 -1.730 1.00 89.12 96 PRO A O 1
ATOM 720 N N . CYS A 1 97 ? -8.774 -4.230 -0.710 1.00 91.19 97 CYS A N 1
ATOM 721 C CA . CYS A 1 97 ? -7.725 -3.372 -1.237 1.00 91.19 97 CYS A CA 1
ATOM 722 C C . CYS A 1 97 ? -6.419 -4.138 -1.462 1.00 91.19 97 CYS A C 1
ATOM 724 O O . CYS A 1 97 ? -6.215 -5.245 -0.961 1.00 91.19 97 CYS A O 1
ATOM 726 N N . ARG A 1 98 ? -5.549 -3.563 -2.286 1.00 89.69 98 ARG A N 1
ATOM 727 C CA . ARG A 1 98 ? -4.297 -4.160 -2.743 1.00 89.69 98 ARG A CA 1
ATOM 728 C C . ARG A 1 98 ? -3.162 -3.167 -2.571 1.00 89.69 98 ARG A C 1
ATOM 730 O O . ARG A 1 98 ? -3.335 -1.979 -2.829 1.00 89.69 98 ARG A O 1
ATOM 737 N N . LEU A 1 99 ? -2.009 -3.661 -2.130 1.00 88.75 99 LEU A N 1
ATOM 738 C CA . LEU A 1 99 ? -0.782 -2.878 -2.130 1.00 88.75 99 LEU A CA 1
ATOM 739 C C . LEU A 1 99 ? -0.131 -3.017 -3.499 1.00 88.75 99 LEU A C 1
ATOM 741 O O . LEU A 1 99 ? 0.109 -4.127 -3.968 1.00 88.75 99 LEU A O 1
ATOM 745 N N . VAL A 1 100 ? 0.160 -1.883 -4.111 1.00 87.38 100 VAL A N 1
ATOM 746 C CA . VAL A 1 100 ? 0.831 -1.808 -5.399 1.00 87.38 100 VAL A CA 1
ATOM 747 C C . VAL A 1 100 ? 2.075 -0.938 -5.275 1.00 87.38 100 VAL A C 1
ATOM 749 O O . VAL A 1 100 ? 2.114 0.009 -4.487 1.00 87.38 100 VAL A O 1
ATOM 752 N N . LYS A 1 101 ? 3.109 -1.261 -6.039 1.00 85.44 101 LYS A N 1
ATOM 753 C CA . LYS A 1 101 ? 4.386 -0.545 -6.077 1.00 85.44 101 LYS A CA 1
ATOM 754 C C . LYS A 1 101 ? 4.528 0.164 -7.412 1.00 85.44 101 LYS A C 1
ATOM 756 O O . LYS A 1 101 ? 4.282 -0.441 -8.444 1.00 85.44 101 LYS A O 1
ATOM 761 N N . LEU A 1 102 ? 4.938 1.425 -7.413 1.00 83.06 102 LEU A N 1
ATOM 762 C CA . LEU A 1 102 ? 5.271 2.148 -8.634 1.00 83.06 102 LEU A CA 1
ATOM 763 C C . LEU A 1 102 ? 6.416 1.457 -9.350 1.00 83.06 102 LEU A C 1
ATOM 765 O O . LEU A 1 102 ? 7.449 1.154 -8.744 1.00 83.06 102 LEU A O 1
ATOM 769 N N . HIS A 1 103 ? 6.225 1.259 -10.647 1.00 78.56 103 HIS A N 1
ATOM 770 C CA . HIS A 1 103 ? 7.294 0.793 -11.507 1.00 78.56 103 HIS A CA 1
ATOM 771 C C . HIS A 1 103 ? 8.418 1.852 -11.540 1.00 78.56 103 HIS A C 1
ATOM 773 O O . HIS A 1 103 ? 8.119 3.048 -11.546 1.00 78.56 103 HIS A O 1
ATOM 779 N N . PRO A 1 104 ? 9.707 1.476 -11.557 1.00 71.50 104 PRO A N 1
ATOM 780 C CA . PRO A 1 104 ? 10.813 2.437 -11.611 1.00 71.50 104 PRO A CA 1
ATOM 781 C C . PRO A 1 104 ? 10.777 3.329 -12.862 1.00 71.50 104 PRO A C 1
ATOM 783 O O . PRO A 1 104 ? 11.153 4.495 -12.779 1.00 71.50 104 PRO A O 1
ATOM 786 N N . ASP A 1 105 ? 10.278 2.808 -13.987 1.00 73.12 105 ASP A N 1
ATOM 787 C CA . ASP A 1 105 ? 10.007 3.584 -15.212 1.00 73.12 105 ASP A CA 1
ATOM 788 C C . ASP A 1 105 ? 8.660 4.335 -15.209 1.00 73.12 105 ASP A C 1
ATOM 790 O O . ASP A 1 105 ? 8.342 5.017 -16.184 1.00 73.12 105 ASP A O 1
ATOM 794 N N . ALA A 1 106 ? 7.845 4.223 -14.153 1.00 72.25 106 ALA A N 1
ATOM 795 C CA . ALA A 1 106 ? 6.571 4.933 -14.090 1.00 72.25 106 ALA A CA 1
ATOM 796 C C . ALA A 1 106 ? 6.790 6.449 -14.020 1.00 72.25 106 ALA A C 1
ATOM 798 O O . ALA A 1 106 ? 7.718 6.953 -13.379 1.00 72.25 106 ALA A O 1
ATOM 799 N N . ALA A 1 107 ? 5.882 7.196 -14.651 1.00 73.56 107 ALA A N 1
ATOM 800 C CA . ALA A 1 107 ? 5.881 8.649 -14.570 1.00 73.56 107 ALA A CA 1
ATOM 801 C C . ALA A 1 107 ? 5.741 9.121 -13.106 1.00 73.56 107 ALA A C 1
ATOM 803 O O . ALA A 1 107 ? 5.038 8.482 -12.315 1.00 73.56 107 ALA A O 1
ATOM 804 N N . PRO A 1 108 ? 6.359 10.259 -12.730 1.00 72.06 108 PRO A N 1
ATOM 805 C CA . PRO A 1 108 ? 6.204 10.816 -11.395 1.00 72.06 108 PRO A CA 1
ATOM 806 C C . PRO A 1 108 ? 4.722 11.048 -11.094 1.00 72.06 108 PRO A C 1
ATOM 808 O O . PRO A 1 108 ? 4.003 11.708 -11.847 1.00 72.06 108 PRO A O 1
ATOM 811 N N . VAL A 1 109 ? 4.263 10.474 -9.987 1.00 76.12 109 VAL A N 1
ATOM 812 C CA . VAL A 1 109 ? 2.866 10.566 -9.570 1.00 76.12 109 VAL A CA 1
ATOM 813 C C . VAL A 1 109 ? 2.605 11.942 -8.980 1.00 76.12 109 VAL A C 1
ATOM 815 O O . VAL A 1 109 ? 3.270 12.355 -8.023 1.00 76.12 109 VAL A O 1
ATOM 818 N N . ALA A 1 110 ? 1.617 12.649 -9.525 1.00 75.50 110 ALA A N 1
ATOM 819 C CA . ALA A 1 110 ? 1.088 13.854 -8.911 1.00 75.50 110 ALA A CA 1
ATOM 820 C C . ALA A 1 110 ? 0.242 13.466 -7.693 1.00 75.50 110 ALA A C 1
ATOM 822 O O . ALA A 1 110 ? -0.968 13.274 -7.779 1.00 75.50 110 ALA A O 1
ATOM 823 N N . TRP A 1 111 ? 0.896 13.327 -6.543 1.00 70.00 111 TRP A N 1
ATOM 824 C CA . TRP A 1 111 ? 0.209 13.122 -5.275 1.00 70.00 111 TRP A CA 1
ATOM 825 C C . TRP A 1 111 ? -0.667 14.344 -4.993 1.00 70.00 111 TRP A C 1
ATOM 827 O O . TRP A 1 111 ? -0.111 15.435 -4.814 1.00 70.00 111 TRP A O 1
ATOM 837 N N . PRO A 1 112 ? -2.006 14.212 -4.964 1.00 62.84 112 PRO A N 1
ATOM 838 C CA . PRO A 1 112 ? -2.844 15.331 -4.573 1.00 62.84 112 PRO A CA 1
ATOM 839 C C . PRO A 1 112 ? -2.438 15.736 -3.155 1.00 62.84 112 PRO A C 1
ATOM 841 O O . PRO A 1 112 ? -2.261 14.883 -2.281 1.00 62.84 112 PRO A O 1
ATOM 844 N N . ALA A 1 113 ? -2.230 17.035 -2.937 1.00 53.97 113 ALA A N 1
ATOM 845 C CA . ALA A 1 113 ? -2.058 17.550 -1.588 1.00 53.97 113 ALA A CA 1
ATOM 846 C C . ALA A 1 113 ? -3.337 17.203 -0.811 1.00 53.97 113 ALA A C 1
ATOM 848 O O . ALA A 1 113 ? -4.422 17.634 -1.203 1.00 53.97 113 ALA A O 1
ATOM 849 N N . GLY A 1 114 ? -3.198 16.329 0.189 1.00 42.81 114 GLY A N 1
ATOM 850 C CA . GLY A 1 114 ? -4.298 15.893 1.049 1.00 42.81 114 GLY A CA 1
ATOM 851 C C . GLY A 1 114 ? -4.910 17.026 1.856 1.00 42.81 114 GLY A C 1
ATOM 852 O O . GLY A 1 114 ? -4.215 18.043 2.081 1.00 42.81 114 GLY A O 1
#

pLDDT: mean 78.13, std 13.52, range [37.5, 91.81]

Sequence (114 aa):
MAAADAAYDRRWLVVDASGTWLTAQAAPALSGVTPSMKLGYLVLRAPGMLRLDIPLDVIEDDDSVRRVARVADQDVDVVDEGDLAAAWFSNVAGQPCRLVKLHPDAAPVAWPAG

Foldseek 3Di:
DCPVCVVQPPFKFKAAPVLETDDCVLFVLCVQWDWDDDPQWTWIDGVPADIDTQHNPPPPPPPVQWDWHHQPPDTKIWGFSDPVQQVRVCVSRVHRMTMIGGDPPIDDDPHPPD

Secondary structure (DSSP, 8-state):
--HHHHHSTT-EEEEETTSBBPPTTT-GGGGG-EEEEETTEEEEE-TTS--EEEETT--TT-GGGEEEEEETTEEEEEEE--HHHHHHHHHHHTS-EEEEEE-TTSPPP-----

Organism: NCBI:txid1297885

Radius of gyration: 13.49 Å; chains: 1; bounding box: 33×29×33 Å